Protein AF-A0A8T5P1F7-F1 (afdb_monomer_lite)

pLDDT: mean 72.84, std 25.63, range [31.73, 97.88]

Foldseek 3Di:
DPLPAQEEEQEDEDQQCPRVVVSVVVQVVQVPDPSYHYAYAYADDPDDPVPRDPSRVVNCVVCVPHHHDDPVSVCVNPVDPPPVVPPPPPPPVPPPVPPPDPDDDDDDDPPPDDDDDDDDDD

Structure (mmCIF, N/CA/C/O backbone):
data_AF-A0A8T5P1F7-F1
#
_entry.id   AF-A0A8T5P1F7-F1
#
loop_
_atom_site.group_PDB
_atom_site.id
_atom_site.type_symbol
_atom_site.label_atom_id
_atom_site.label_alt_id
_atom_site.label_comp_id
_atom_site.label_asym_id
_atom_site.label_entity_id
_atom_site.label_seq_id
_atom_site.pdbx_PDB_ins_code
_atom_site.Cartn_x
_atom_site.Cartn_y
_atom_site.Cartn_z
_atom_site.occupancy
_atom_site.B_iso_or_equiv
_atom_site.auth_seq_id
_atom_site.auth_comp_id
_atom_site.auth_asym_id
_atom_site.auth_atom_id
_atom_site.pdbx_PDB_model_num
ATOM 1 N N . MET A 1 1 ? -15.989 -4.148 26.084 1.00 38.69 1 MET A N 1
ATOM 2 C CA . MET A 1 1 ? -16.326 -3.539 24.779 1.00 38.69 1 MET A CA 1
ATOM 3 C C . MET A 1 1 ? -15.408 -4.158 23.739 1.00 38.69 1 MET A C 1
ATOM 5 O O . MET A 1 1 ? -14.203 -3.999 23.882 1.00 38.69 1 MET A O 1
ATOM 9 N N . SER A 1 2 ? -15.913 -4.924 22.769 1.00 46.44 2 SER A N 1
ATOM 10 C CA . SER A 1 2 ? -15.057 -5.407 21.678 1.00 46.44 2 SER A CA 1
ATOM 11 C C . SER A 1 2 ? -14.811 -4.234 20.732 1.00 46.44 2 SER A C 1
ATOM 13 O O . SER A 1 2 ? -15.717 -3.802 20.018 1.00 46.44 2 SER A O 1
ATOM 15 N N . LYS A 1 3 ? -13.611 -3.654 20.791 1.00 52.78 3 LYS A N 1
ATOM 16 C CA . LYS A 1 3 ? -13.170 -2.645 19.828 1.00 52.78 3 LYS A CA 1
ATOM 17 C C . LYS A 1 3 ? -13.105 -3.329 18.464 1.00 52.78 3 LYS A C 1
ATOM 19 O O . LYS A 1 3 ? -12.246 -4.175 18.229 1.00 52.78 3 LYS A O 1
ATOM 24 N N . ASN A 1 4 ? -14.073 -3.044 17.601 1.00 67.31 4 ASN A N 1
ATOM 25 C CA . ASN A 1 4 ? -14.087 -3.591 16.252 1.00 67.31 4 ASN A CA 1
ATOM 26 C C . ASN A 1 4 ? -13.193 -2.704 15.384 1.00 67.31 4 ASN A C 1
ATOM 28 O O . ASN A 1 4 ? -13.719 -1.851 14.670 1.00 67.31 4 ASN A O 1
ATOM 32 N N . ASN A 1 5 ? -11.873 -2.876 15.469 1.00 83.06 5 ASN A N 1
ATOM 33 C CA . ASN A 1 5 ? -10.942 -2.103 14.651 1.00 83.06 5 ASN A CA 1
ATOM 34 C C . ASN A 1 5 ? -11.232 -2.327 13.156 1.00 83.06 5 ASN A C 1
ATOM 36 O O . ASN A 1 5 ? -11.403 -3.464 12.705 1.00 83.06 5 ASN A O 1
ATOM 40 N N . THR A 1 6 ? -11.318 -1.241 12.394 1.00 91.69 6 THR A N 1
ATOM 41 C CA . THR A 1 6 ? -11.325 -1.252 10.932 1.00 91.69 6 THR A CA 1
ATOM 42 C C . THR A 1 6 ? -9.983 -1.790 10.457 1.00 91.69 6 THR A C 1
ATOM 44 O O . THR A 1 6 ? -8.941 -1.335 10.908 1.00 91.69 6 THR A O 1
ATOM 47 N N . ARG A 1 7 ? -9.984 -2.764 9.552 1.00 93.88 7 ARG A N 1
ATOM 48 C CA . ARG A 1 7 ? -8.752 -3.336 9.004 1.00 93.88 7 ARG A CA 1
ATOM 49 C C . ARG A 1 7 ? -8.560 -2.840 7.585 1.00 93.88 7 ARG A C 1
ATOM 51 O O . ARG A 1 7 ? -9.471 -2.947 6.770 1.00 93.88 7 ARG A O 1
ATOM 58 N N . VAL A 1 8 ? -7.385 -2.301 7.297 1.00 95.31 8 VAL A N 1
ATOM 59 C CA . VAL A 1 8 ? -7.027 -1.775 5.980 1.00 95.31 8 VAL A CA 1
ATOM 60 C C . VAL A 1 8 ? -5.813 -2.530 5.470 1.00 95.31 8 VAL A C 1
ATOM 62 O O . VAL A 1 8 ? -4.751 -2.517 6.089 1.00 95.31 8 VAL A O 1
ATOM 65 N N . LEU A 1 9 ? -5.962 -3.181 4.322 1.00 97.19 9 LEU A N 1
ATOM 66 C CA . LEU A 1 9 ? -4.859 -3.806 3.606 1.00 97.19 9 LEU A CA 1
ATOM 67 C C . LEU A 1 9 ? -4.502 -2.957 2.384 1.00 97.19 9 LEU A C 1
ATOM 69 O O . LEU A 1 9 ? -5.307 -2.806 1.470 1.00 97.19 9 LEU A O 1
ATOM 73 N N . VAL A 1 10 ? -3.280 -2.436 2.355 1.00 97.31 10 VAL A N 1
ATOM 74 C CA . VAL A 1 10 ? -2.699 -1.738 1.208 1.00 97.31 10 VAL A CA 1
ATOM 75 C C . VAL A 1 10 ? -1.824 -2.726 0.443 1.00 97.31 10 VAL A C 1
ATOM 77 O O . VAL A 1 10 ? -0.685 -2.991 0.829 1.00 97.31 10 VAL A O 1
ATOM 80 N N . VAL A 1 11 ? -2.364 -3.282 -0.639 1.00 96.69 11 VAL A N 1
ATOM 81 C CA . VAL A 1 11 ? -1.615 -4.136 -1.570 1.00 96.69 11 VAL A CA 1
ATOM 82 C C . VAL A 1 11 ? -1.126 -3.285 -2.731 1.00 96.69 11 VAL A C 1
ATOM 84 O O . VAL A 1 11 ? -1.916 -2.558 -3.333 1.00 96.69 11 VAL A O 1
ATOM 87 N N . PHE A 1 12 ? 0.160 -3.370 -3.065 1.00 96.25 12 PHE A N 1
ATOM 88 C CA . PHE A 1 12 ? 0.708 -2.604 -4.178 1.00 96.25 12 PHE A CA 1
ATOM 89 C C . PHE A 1 12 ? 1.719 -3.386 -5.016 1.00 96.25 12 PHE A C 1
ATOM 91 O O . PHE A 1 12 ? 2.438 -4.259 -4.539 1.00 96.25 12 PHE A O 1
ATOM 98 N N . TYR A 1 13 ? 1.808 -2.998 -6.283 1.00 94.75 13 TYR A N 1
ATOM 99 C CA . TYR A 1 13 ? 2.845 -3.411 -7.219 1.00 94.75 13 TYR A CA 1
ATOM 100 C C . TYR A 1 13 ? 3.638 -2.171 -7.642 1.00 94.75 13 TYR A C 1
ATOM 102 O O . TYR A 1 13 ? 3.046 -1.134 -7.947 1.00 94.75 13 TYR A O 1
ATOM 110 N N . SER A 1 14 ? 4.971 -2.235 -7.639 1.00 91.62 14 SER A N 1
ATOM 111 C CA . SER A 1 14 ? 5.803 -1.065 -7.938 1.00 91.62 14 SER A CA 1
ATOM 112 C C . SER A 1 14 ? 7.170 -1.446 -8.494 1.00 91.62 14 SER A C 1
ATOM 114 O O . SER A 1 14 ? 8.076 -1.804 -7.747 1.00 91.62 14 SER A O 1
ATOM 116 N N . MET A 1 15 ? 7.345 -1.251 -9.799 1.00 89.12 15 MET A N 1
ATOM 117 C CA . MET A 1 15 ? 8.600 -1.537 -10.500 1.00 89.12 15 MET A CA 1
ATOM 118 C C . MET A 1 15 ? 9.662 -0.436 -10.315 1.00 89.12 15 MET A C 1
ATOM 120 O O . MET A 1 15 ? 10.845 -0.722 -10.170 1.00 89.12 15 MET A O 1
ATOM 124 N N . THR A 1 16 ? 9.247 0.837 -10.304 1.00 89.75 16 THR A N 1
ATOM 125 C CA . THR A 1 16 ? 10.144 2.015 -10.229 1.00 89.75 16 THR A CA 1
ATOM 126 C C . THR A 1 16 ? 10.041 2.791 -8.912 1.00 89.75 16 THR A C 1
ATOM 128 O O . THR A 1 16 ? 10.643 3.848 -8.757 1.00 89.75 16 THR A O 1
ATOM 131 N N . GLY A 1 17 ? 9.279 2.280 -7.945 1.00 90.50 17 GLY A N 1
ATOM 132 C CA . GLY A 1 17 ? 9.201 2.824 -6.583 1.00 90.50 17 GLY A CA 1
ATOM 133 C C . GLY A 1 17 ? 8.137 3.905 -6.365 1.00 90.50 17 GLY A C 1
ATOM 134 O O . GLY A 1 17 ? 7.782 4.173 -5.220 1.00 90.50 17 GLY A O 1
ATOM 135 N N . ASN A 1 18 ? 7.572 4.500 -7.420 1.00 93.81 18 ASN A N 1
ATOM 136 C CA . ASN A 1 18 ? 6.566 5.562 -7.275 1.00 93.81 18 ASN A CA 1
ATOM 137 C C . ASN A 1 18 ? 5.304 5.079 -6.549 1.00 93.81 18 ASN A C 1
ATOM 139 O O . ASN A 1 18 ? 4.849 5.714 -5.601 1.00 93.81 18 ASN A O 1
ATOM 143 N N . VAL A 1 19 ? 4.774 3.924 -6.953 1.00 95.19 19 VAL A N 1
ATOM 144 C CA . VAL A 1 19 ? 3.580 3.348 -6.321 1.00 95.19 19 VAL A CA 1
ATOM 145 C C . VAL A 1 19 ? 3.887 2.901 -4.893 1.00 95.19 19 VAL A C 1
ATOM 147 O O . VAL A 1 19 ? 3.050 3.071 -4.016 1.00 95.19 19 VAL A O 1
ATOM 150 N N . ALA A 1 20 ? 5.104 2.426 -4.616 1.00 95.06 20 ALA A N 1
ATOM 151 C CA . ALA A 1 20 ? 5.505 2.095 -3.253 1.00 95.06 20 ALA A CA 1
ATOM 152 C C . ALA A 1 20 ? 5.504 3.316 -2.320 1.00 95.06 20 ALA A C 1
ATOM 154 O O . ALA A 1 20 ? 5.083 3.206 -1.172 1.00 95.06 20 ALA A O 1
ATOM 155 N N . LYS A 1 21 ? 5.939 4.489 -2.804 1.00 96.12 21 LYS A N 1
ATOM 156 C CA . LYS A 1 21 ? 5.856 5.742 -2.034 1.00 96.12 21 LYS A CA 1
ATOM 157 C C . LYS A 1 21 ? 4.403 6.103 -1.738 1.00 96.12 21 LYS A C 1
ATOM 159 O O . LYS A 1 21 ? 4.067 6.344 -0.587 1.00 96.12 21 LYS A O 1
ATOM 164 N N . LEU A 1 22 ? 3.534 6.053 -2.749 1.00 96.94 22 LEU A N 1
ATOM 165 C CA . LEU A 1 22 ? 2.102 6.307 -2.564 1.00 96.94 22 LEU A CA 1
ATOM 166 C C . LEU A 1 22 ? 1.468 5.323 -1.576 1.00 96.94 22 LEU A C 1
ATOM 168 O O . LEU A 1 22 ? 0.720 5.738 -0.702 1.00 96.94 22 LEU A O 1
ATOM 172 N N . ALA A 1 23 ? 1.802 4.036 -1.666 1.00 97.25 23 ALA A N 1
ATOM 173 C CA . ALA A 1 23 ? 1.293 3.017 -0.756 1.00 97.25 23 ALA A CA 1
ATOM 174 C C . ALA A 1 23 ? 1.717 3.271 0.699 1.00 97.25 23 ALA A C 1
ATOM 176 O O . ALA A 1 23 ? 0.900 3.109 1.605 1.00 97.25 23 ALA A O 1
ATOM 177 N N . LYS A 1 24 ? 2.962 3.718 0.926 1.00 96.62 24 LYS A N 1
ATOM 178 C CA . LYS A 1 24 ? 3.441 4.134 2.254 1.00 96.62 24 LYS A CA 1
ATOM 179 C C . LYS A 1 24 ? 2.639 5.326 2.783 1.00 96.62 24 LYS A C 1
ATOM 181 O O . LYS A 1 24 ? 2.176 5.272 3.915 1.00 96.62 24 LYS A O 1
ATOM 186 N N . GLU A 1 25 ? 2.397 6.347 1.962 1.00 97.88 25 GLU A N 1
ATOM 187 C CA . GLU A 1 25 ? 1.603 7.511 2.384 1.00 97.88 25 GLU A CA 1
ATOM 188 C C . GLU A 1 25 ? 0.130 7.172 2.644 1.00 97.88 25 GLU A C 1
ATOM 190 O O . GLU A 1 25 ? -0.453 7.644 3.619 1.00 97.88 25 GLU A O 1
ATOM 195 N N . VAL A 1 26 ? -0.473 6.300 1.831 1.00 97.19 26 VAL A N 1
ATOM 196 C CA . VAL A 1 26 ? -1.833 5.795 2.072 1.00 97.19 26 VAL A CA 1
ATOM 197 C C . VAL A 1 26 ? -1.894 5.029 3.396 1.00 97.19 26 VAL A C 1
ATOM 199 O O . VAL A 1 26 ? -2.809 5.252 4.188 1.00 97.19 26 VAL A O 1
ATOM 202 N N . ALA A 1 27 ? -0.913 4.162 3.669 1.00 96.62 27 ALA A N 1
ATOM 203 C CA . ALA A 1 27 ? -0.838 3.421 4.924 1.00 96.62 27 ALA A CA 1
ATOM 204 C C . ALA A 1 27 ? -0.647 4.349 6.136 1.00 96.62 27 ALA A C 1
ATOM 206 O O . ALA A 1 27 ? -1.306 4.156 7.160 1.00 96.62 27 ALA A O 1
ATOM 207 N N . ASN A 1 28 ? 0.192 5.380 6.007 1.00 97.06 28 ASN A N 1
ATOM 208 C CA . ASN A 1 28 ? 0.377 6.410 7.029 1.00 97.06 28 ASN A CA 1
ATOM 209 C C . ASN A 1 28 ? -0.935 7.159 7.305 1.00 97.06 28 ASN A C 1
ATOM 211 O O . ASN A 1 28 ? -1.341 7.282 8.459 1.00 97.06 28 ASN A O 1
ATOM 215 N N . GLY A 1 29 ? -1.630 7.605 6.254 1.00 97.00 29 GLY A N 1
ATOM 216 C CA . GLY A 1 29 ? -2.904 8.312 6.378 1.00 97.00 29 GLY A CA 1
ATOM 217 C C . GLY A 1 29 ? -3.994 7.456 7.027 1.00 97.00 29 GLY A C 1
ATOM 218 O O . GLY A 1 29 ? -4.675 7.915 7.942 1.00 97.00 29 GLY A O 1
ATOM 219 N N . ALA A 1 30 ? -4.118 6.191 6.616 1.00 94.75 30 ALA A N 1
ATOM 220 C CA . ALA A 1 30 ? -5.064 5.249 7.211 1.00 94.75 30 ALA A CA 1
ATOM 221 C C . ALA A 1 30 ? -4.747 4.953 8.688 1.00 94.75 30 ALA A C 1
ATOM 223 O O . ALA A 1 30 ? -5.661 4.851 9.501 1.00 94.75 30 ALA A O 1
ATOM 224 N N . SER A 1 31 ? -3.462 4.877 9.053 1.00 94.31 31 SER A N 1
ATOM 225 C CA . SER A 1 31 ? -3.032 4.628 10.439 1.00 94.31 31 SER A CA 1
ATOM 226 C C . SER A 1 31 ? -3.341 5.794 11.384 1.00 94.31 31 SER A C 1
ATOM 228 O O . SER A 1 31 ? -3.370 5.609 12.597 1.00 94.31 31 SER A O 1
ATOM 230 N N . GLY A 1 32 ? -3.584 6.996 10.850 1.00 95.00 32 GLY A N 1
ATOM 231 C CA . GLY A 1 32 ? -4.012 8.157 11.633 1.00 95.00 32 GLY A CA 1
ATOM 232 C C . GLY A 1 32 ? -5.482 8.116 12.066 1.00 95.00 32 GLY A C 1
ATOM 233 O O . GLY A 1 32 ? -5.902 8.943 12.876 1.00 95.00 32 GLY A O 1
ATOM 234 N N . VAL A 1 33 ? -6.277 7.180 11.541 1.00 93.69 33 VAL A N 1
ATOM 235 C CA . VAL A 1 33 ? -7.699 7.049 11.875 1.00 93.69 33 VAL A CA 1
ATOM 236 C C . VAL A 1 33 ? -7.860 6.209 13.150 1.00 93.69 33 VAL A C 1
ATOM 238 O O . VAL A 1 33 ? -7.294 5.117 13.237 1.00 93.69 33 VAL A O 1
ATOM 241 N N . PRO A 1 34 ? -8.654 6.662 14.142 1.00 91.94 34 PRO A N 1
ATOM 242 C CA . PRO A 1 34 ? -8.930 5.876 15.339 1.00 91.94 34 PRO A CA 1
ATOM 243 C C . PRO A 1 34 ? -9.479 4.486 15.011 1.00 91.94 34 PRO A C 1
ATOM 245 O O . PRO A 1 34 ? -10.251 4.315 14.068 1.00 91.94 34 PRO A O 1
ATOM 248 N N . ASP A 1 35 ? -9.096 3.502 15.824 1.00 90.50 35 ASP A N 1
ATOM 249 C CA . ASP A 1 35 ? -9.556 2.115 15.707 1.00 90.50 35 ASP A CA 1
ATOM 250 C C . ASP A 1 35 ? -9.314 1.522 14.312 1.00 90.50 35 ASP A C 1
ATOM 252 O O . ASP A 1 35 ? -10.162 0.805 13.788 1.00 90.50 35 ASP A O 1
ATOM 256 N N . THR A 1 36 ? -8.169 1.835 13.697 1.00 92.75 36 THR A N 1
ATOM 257 C CA . THR A 1 36 ? -7.779 1.310 12.384 1.00 92.75 36 THR A CA 1
ATOM 258 C C . THR A 1 36 ? -6.453 0.557 12.462 1.00 92.75 36 THR A C 1
ATOM 260 O O . THR A 1 36 ? -5.440 1.110 12.876 1.00 92.75 36 THR A O 1
ATOM 263 N N . ASP A 1 37 ? -6.459 -0.703 12.032 1.00 93.94 37 ASP A N 1
ATOM 264 C CA . ASP A 1 37 ? -5.267 -1.532 11.870 1.00 93.94 37 ASP A CA 1
ATOM 265 C C . ASP A 1 37 ? -4.893 -1.579 10.388 1.00 93.94 37 ASP A C 1
ATOM 267 O O . ASP A 1 37 ? -5.717 -1.943 9.547 1.00 93.94 37 ASP A O 1
ATOM 271 N N . VAL A 1 38 ? -3.647 -1.242 10.056 1.00 95.94 38 VAL A N 1
ATOM 272 C CA . VAL A 1 38 ? -3.182 -1.163 8.666 1.00 95.94 38 VAL A CA 1
ATOM 273 C C . VAL A 1 38 ? -2.095 -2.198 8.397 1.00 95.94 38 VAL A C 1
ATOM 275 O O . VAL A 1 38 ? -1.156 -2.358 9.176 1.00 95.94 38 VAL A O 1
ATOM 278 N N . ARG A 1 39 ? -2.193 -2.890 7.261 1.00 97.12 39 ARG A N 1
ATOM 279 C CA . ARG A 1 39 ? -1.134 -3.744 6.714 1.00 97.12 39 ARG A CA 1
ATOM 280 C C . ARG A 1 39 ? -0.749 -3.264 5.330 1.00 97.12 39 ARG A C 1
ATOM 282 O O . ARG A 1 39 ? -1.615 -2.971 4.516 1.00 97.12 39 ARG A O 1
ATOM 289 N N . ILE A 1 40 ? 0.548 -3.249 5.054 1.00 97.69 40 ILE A N 1
ATOM 290 C CA . ILE A 1 40 ? 1.089 -2.997 3.722 1.00 97.69 40 ILE A CA 1
ATOM 291 C C . ILE A 1 40 ? 1.718 -4.282 3.177 1.00 97.69 40 ILE A C 1
ATOM 293 O O . ILE A 1 40 ? 2.408 -5.002 3.910 1.00 97.69 40 ILE A O 1
ATOM 297 N N . ARG A 1 41 ? 1.436 -4.589 1.910 1.00 97.50 41 ARG A N 1
ATOM 298 C CA . ARG A 1 41 ? 1.938 -5.768 1.202 1.00 97.50 41 ARG A CA 1
ATOM 299 C C . ARG A 1 41 ? 2.366 -5.418 -0.209 1.00 97.50 41 ARG A C 1
ATOM 301 O O . ARG A 1 41 ? 1.680 -4.659 -0.893 1.00 97.50 41 ARG A O 1
ATOM 308 N N . GLN A 1 42 ? 3.475 -6.001 -0.641 1.00 96.44 42 GLN A N 1
ATOM 309 C CA . GLN A 1 42 ? 3.920 -5.906 -2.025 1.00 96.44 42 GLN A CA 1
ATOM 310 C C . GLN A 1 42 ? 3.525 -7.151 -2.824 1.00 96.44 42 GLN A C 1
ATOM 312 O O . GLN A 1 42 ? 3.385 -8.241 -2.276 1.00 96.44 42 GLN A O 1
ATOM 317 N N . VAL A 1 43 ? 3.328 -6.972 -4.123 1.00 94.75 43 VAL A N 1
ATOM 318 C CA . VAL A 1 43 ? 3.106 -8.055 -5.086 1.00 94.75 43 VAL A CA 1
ATOM 319 C C . VAL A 1 43 ? 4.424 -8.378 -5.783 1.00 94.75 43 VAL A C 1
ATOM 321 O O . VAL A 1 43 ? 5.195 -7.468 -6.107 1.00 94.75 43 VAL A O 1
ATOM 324 N N . ASP A 1 44 ? 4.667 -9.665 -6.019 1.00 87.56 44 ASP A N 1
ATOM 325 C CA . ASP A 1 44 ? 5.855 -10.134 -6.725 1.00 87.56 44 ASP A CA 1
ATOM 326 C C . ASP A 1 44 ? 5.934 -9.607 -8.166 1.00 87.56 44 ASP A C 1
ATOM 328 O O . ASP A 1 44 ? 4.927 -9.421 -8.856 1.00 87.56 44 ASP A O 1
ATOM 332 N N . ASP A 1 45 ? 7.165 -9.387 -8.635 1.00 85.69 45 ASP A N 1
ATOM 333 C CA . ASP A 1 45 ? 7.407 -9.020 -10.029 1.00 85.69 45 ASP A CA 1
ATOM 334 C C . ASP 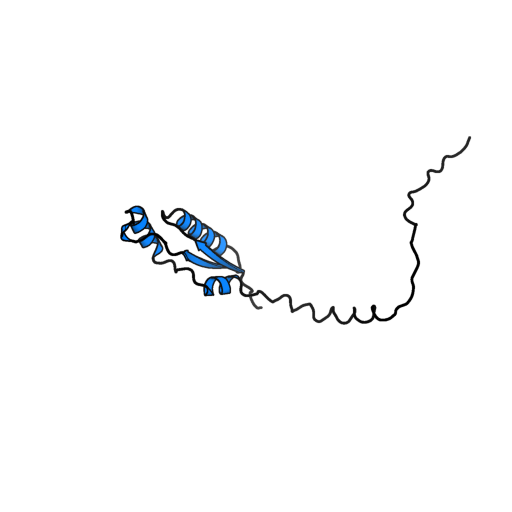A 1 45 ? 7.386 -10.255 -10.926 1.00 85.69 45 ASP A C 1
ATOM 336 O O . ASP A 1 45 ? 8.000 -11.276 -10.629 1.00 85.69 45 ASP A O 1
ATOM 340 N N . LEU A 1 46 ? 6.772 -10.108 -12.099 1.00 85.50 46 LEU A N 1
ATOM 341 C CA . LEU A 1 46 ? 6.802 -11.124 -13.155 1.00 85.50 46 LEU A CA 1
ATOM 342 C C . LEU A 1 46 ? 8.043 -11.015 -14.057 1.00 85.50 46 LEU A C 1
ATOM 344 O O . LEU A 1 46 ? 8.236 -11.842 -14.946 1.00 85.50 46 LEU A O 1
ATOM 348 N N . ILE A 1 47 ? 8.873 -9.982 -13.873 1.00 85.69 47 ILE A N 1
ATOM 349 C CA . ILE A 1 47 ? 10.046 -9.729 -14.715 1.00 85.69 47 ILE A CA 1
ATOM 350 C C . ILE A 1 47 ? 11.224 -10.569 -14.204 1.00 85.69 47 ILE A C 1
ATOM 352 O O . ILE A 1 47 ? 11.643 -10.380 -13.057 1.00 85.69 47 ILE A O 1
ATOM 356 N N . PRO A 1 48 ? 11.813 -11.435 -15.050 1.00 86.19 48 PRO A N 1
ATOM 357 C CA . PRO A 1 48 ? 13.016 -12.186 -14.708 1.00 86.19 48 PRO A CA 1
ATOM 358 C C . PRO A 1 48 ? 14.164 -11.281 -14.232 1.00 86.19 48 PRO A C 1
ATOM 360 O O . PRO A 1 48 ? 14.380 -10.196 -14.777 1.00 86.19 48 PRO A O 1
ATOM 363 N N . LYS A 1 49 ? 14.912 -11.729 -13.214 1.00 85.50 49 LYS A N 1
ATOM 364 C CA . LYS A 1 49 ? 15.959 -10.927 -12.546 1.00 85.50 49 LYS A CA 1
ATOM 365 C C . LYS A 1 49 ? 17.097 -10.497 -13.478 1.00 85.50 49 LYS A C 1
ATOM 367 O O . LYS A 1 49 ? 17.707 -9.455 -13.257 1.00 85.50 49 LYS A O 1
ATOM 372 N N . ASP A 1 50 ? 17.368 -11.266 -14.528 1.00 89.62 50 ASP A N 1
ATOM 373 C CA . ASP A 1 50 ? 18.356 -10.969 -15.574 1.00 89.62 50 ASP A CA 1
ATOM 374 C C . ASP A 1 50 ? 17.993 -9.737 -16.417 1.00 89.62 50 ASP A C 1
ATOM 376 O O . ASP A 1 50 ? 18.873 -9.122 -17.016 1.00 89.62 50 ASP A O 1
ATOM 380 N N . LYS A 1 51 ? 16.718 -9.328 -16.419 1.00 90.19 51 LYS A N 1
ATOM 381 C CA . LYS A 1 51 ? 16.228 -8.152 -17.153 1.00 90.19 51 LYS A CA 1
ATOM 382 C C . LYS A 1 51 ? 16.102 -6.899 -16.286 1.00 90.19 51 LYS A C 1
ATOM 384 O O . LYS A 1 51 ? 15.578 -5.886 -16.750 1.00 90.19 51 LYS A O 1
ATOM 389 N N . TRP A 1 52 ? 16.543 -6.948 -15.029 1.00 90.56 52 TRP A N 1
ATOM 390 C CA . TRP A 1 52 ? 16.406 -5.819 -14.114 1.00 90.56 52 TRP A CA 1
ATOM 391 C C . TRP A 1 52 ? 17.436 -4.727 -14.403 1.00 90.56 52 TRP A C 1
ATOM 393 O O . TRP A 1 52 ? 18.645 -4.971 -14.410 1.00 90.56 52 TRP A O 1
ATOM 403 N N . ASN A 1 53 ? 16.950 -3.496 -14.562 1.00 92.00 53 ASN A N 1
ATOM 404 C CA . ASN A 1 53 ? 17.798 -2.306 -14.608 1.00 92.00 53 ASN A CA 1
ATOM 405 C C . ASN A 1 53 ? 18.201 -1.844 -13.190 1.00 92.00 53 ASN A C 1
ATOM 407 O O . ASN A 1 53 ? 17.710 -2.359 -12.182 1.00 92.00 53 ASN A O 1
ATOM 411 N N . ASP A 1 54 ? 19.095 -0.858 -13.098 1.00 92.81 54 ASP A N 1
ATOM 412 C CA . ASP A 1 54 ? 19.627 -0.393 -11.806 1.00 92.81 54 ASP A CA 1
ATOM 413 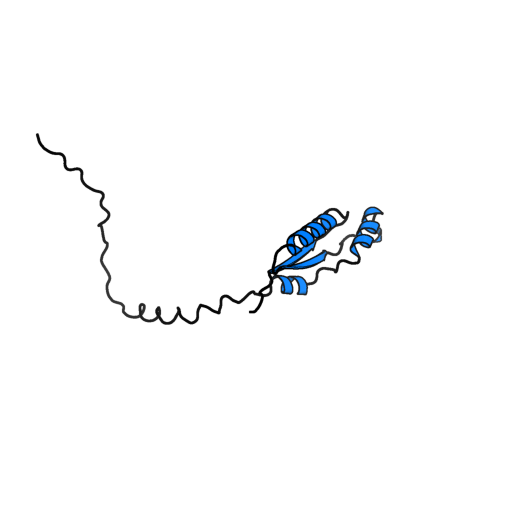C C . ASP A 1 54 ? 18.560 0.244 -10.905 1.00 92.81 54 ASP A C 1
ATOM 415 O O . ASP A 1 54 ? 18.599 0.090 -9.683 1.00 92.81 54 ASP A O 1
ATOM 419 N N . VAL A 1 55 ? 17.558 0.897 -11.502 1.00 91.12 55 VAL A N 1
ATOM 420 C CA . VAL A 1 55 ? 16.422 1.474 -10.768 1.00 91.12 55 VAL A CA 1
ATOM 421 C C . VAL A 1 55 ? 15.597 0.371 -10.105 1.00 91.12 55 VAL A C 1
ATOM 423 O O . VAL A 1 55 ? 15.297 0.473 -8.919 1.00 91.12 55 VAL A O 1
ATOM 426 N N . MET A 1 56 ? 15.275 -0.703 -10.831 1.00 89.94 56 MET A N 1
ATOM 427 C CA . MET A 1 56 ? 14.525 -1.848 -10.301 1.00 89.94 56 MET A CA 1
ATOM 428 C C . MET A 1 56 ? 15.269 -2.511 -9.143 1.00 89.94 56 MET A C 1
ATOM 430 O O . MET A 1 56 ? 14.671 -2.772 -8.103 1.00 89.94 56 MET A O 1
ATOM 434 N N . LYS A 1 57 ? 16.583 -2.733 -9.284 1.00 91.56 57 LYS A N 1
ATOM 435 C CA . LYS A 1 57 ? 17.412 -3.331 -8.223 1.00 91.56 57 LYS A CA 1
ATOM 436 C C . LYS A 1 57 ? 17.375 -2.494 -6.947 1.00 91.56 57 LYS A C 1
ATOM 438 O O . LYS A 1 57 ? 17.128 -3.031 -5.872 1.00 91.56 57 LYS A O 1
ATOM 443 N N . ARG A 1 58 ? 17.560 -1.176 -7.075 1.00 93.19 58 ARG A N 1
ATOM 444 C CA . ARG A 1 58 ? 17.496 -0.246 -5.942 1.00 93.19 58 ARG A CA 1
ATOM 445 C C . ARG A 1 58 ? 16.125 -0.260 -5.273 1.00 93.19 58 ARG A C 1
ATOM 447 O O . ARG A 1 58 ? 16.043 -0.356 -4.056 1.00 93.19 58 ARG A O 1
ATOM 454 N N . VAL A 1 59 ? 15.054 -0.182 -6.060 1.00 91.94 59 VAL A N 1
ATOM 455 C CA . VAL A 1 59 ? 13.684 -0.206 -5.532 1.00 91.94 59 VAL A CA 1
ATOM 456 C C . VAL A 1 59 ? 13.420 -1.518 -4.800 1.00 91.94 59 VAL A C 1
ATOM 458 O O . VAL A 1 59 ? 12.870 -1.497 -3.708 1.00 91.94 59 VAL A O 1
ATOM 461 N N . LYS A 1 60 ? 13.845 -2.662 -5.340 1.00 90.88 60 LYS A N 1
ATOM 462 C CA . LYS A 1 60 ? 13.653 -3.959 -4.677 1.00 90.88 60 LYS A CA 1
ATOM 463 C C . LYS A 1 60 ? 14.417 -4.069 -3.361 1.00 90.88 60 LYS A C 1
ATOM 465 O O . LYS A 1 60 ? 13.869 -4.612 -2.408 1.00 90.88 60 LYS A O 1
ATOM 470 N N . GLU A 1 61 ? 15.608 -3.484 -3.278 1.00 92.38 61 GLU A N 1
ATOM 471 C CA . GLU A 1 61 ? 16.340 -3.362 -2.014 1.00 92.38 61 GLU A CA 1
ATOM 472 C C . GLU A 1 61 ? 15.586 -2.482 -0.999 1.00 92.38 61 GLU A C 1
ATOM 474 O O . GLU A 1 61 ? 15.463 -2.851 0.163 1.00 92.38 61 GLU A O 1
ATOM 479 N N . GLU A 1 62 ? 15.010 -1.356 -1.434 1.00 92.38 62 GLU A N 1
ATOM 480 C CA . GLU A 1 62 ? 14.208 -0.462 -0.578 1.00 92.38 62 GLU A CA 1
ATOM 481 C C . GLU A 1 62 ? 12.874 -1.085 -0.115 1.00 92.38 62 GLU A C 1
ATOM 483 O O . GLU A 1 62 ? 12.279 -0.626 0.864 1.00 92.38 62 GLU A O 1
ATOM 488 N N . LEU A 1 63 ? 12.372 -2.099 -0.828 1.00 92.81 63 LEU A N 1
ATOM 489 C CA . LEU A 1 63 ? 11.110 -2.781 -0.525 1.00 92.81 63 LEU A CA 1
ATOM 490 C C . LEU A 1 63 ? 11.292 -4.126 0.179 1.00 92.81 63 LEU A C 1
ATOM 492 O O . LEU A 1 63 ? 10.290 -4.745 0.524 1.00 92.81 63 LEU A O 1
ATOM 496 N N . LYS A 1 64 ? 12.525 -4.577 0.430 1.00 92.50 64 LYS A N 1
ATOM 497 C CA . LYS A 1 64 ? 12.801 -5.894 1.032 1.00 92.50 64 LYS A CA 1
ATOM 498 C C . LYS A 1 64 ? 12.126 -6.111 2.393 1.00 92.50 64 LYS A C 1
ATOM 500 O O . LYS A 1 64 ? 11.796 -7.241 2.733 1.00 92.50 64 LYS A O 1
ATOM 505 N N . ASP A 1 65 ? 11.897 -5.031 3.138 1.00 93.69 65 ASP A N 1
ATOM 506 C CA . ASP A 1 65 ? 11.299 -5.070 4.477 1.00 93.69 65 ASP A CA 1
ATOM 507 C C . ASP A 1 65 ? 9.761 -5.142 4.440 1.00 93.69 65 ASP A C 1
ATOM 509 O O . ASP A 1 65 ? 9.118 -5.373 5.464 1.00 93.69 65 ASP A O 1
ATOM 513 N N . ILE A 1 66 ? 9.145 -4.941 3.268 1.00 95.00 66 ILE A N 1
ATOM 514 C CA . ILE A 1 66 ? 7.693 -5.035 3.096 1.00 95.00 66 ILE A CA 1
ATOM 515 C C . ILE A 1 66 ? 7.330 -6.487 2.753 1.00 95.00 66 ILE A C 1
ATOM 517 O O . ILE A 1 66 ? 7.830 -7.016 1.762 1.00 95.00 66 ILE A O 1
ATOM 521 N N . PRO A 1 67 ? 6.432 -7.150 3.500 1.00 96.19 67 PRO A N 1
ATOM 522 C CA . PRO A 1 67 ? 6.064 -8.532 3.202 1.00 96.19 67 PRO A CA 1
ATOM 523 C C . PRO A 1 67 ? 5.323 -8.683 1.867 1.00 96.19 67 PRO A C 1
ATOM 525 O O . PRO A 1 67 ? 4.590 -7.781 1.444 1.00 96.19 67 PRO A O 1
ATOM 528 N N . MET A 1 68 ? 5.471 -9.848 1.235 1.00 96.19 68 MET A N 1
ATOM 529 C CA . MET A 1 68 ? 4.680 -10.229 0.061 1.00 96.19 68 MET A CA 1
ATOM 530 C C . MET A 1 68 ? 3.217 -10.464 0.444 1.00 96.19 68 MET A C 1
ATOM 532 O O . MET A 1 68 ? 2.932 -10.943 1.541 1.00 96.19 68 MET A O 1
ATOM 536 N N . ALA A 1 69 ? 2.297 -10.116 -0.453 1.00 95.94 69 ALA A N 1
ATOM 537 C CA . ALA A 1 69 ? 0.872 -10.352 -0.267 1.00 95.94 69 ALA A CA 1
ATOM 538 C C . ALA A 1 69 ? 0.564 -11.854 -0.266 1.00 95.94 69 ALA A C 1
ATOM 540 O O . ALA A 1 69 ? 0.938 -12.564 -1.200 1.00 95.94 69 ALA A O 1
ATOM 541 N N . ALA A 1 70 ? -0.153 -12.311 0.758 1.00 95.00 70 ALA A N 1
ATOM 542 C CA . ALA A 1 70 ? -0.636 -13.683 0.865 1.00 95.00 70 ALA A CA 1
ATOM 543 C C . ALA A 1 70 ? -2.174 -13.726 0.939 1.00 95.00 70 ALA A C 1
ATOM 545 O O . ALA A 1 70 ? -2.828 -12.701 1.155 1.00 95.00 70 ALA A O 1
ATOM 546 N N . MET A 1 71 ? -2.775 -14.904 0.747 1.00 93.50 71 MET A N 1
ATOM 547 C CA . MET A 1 71 ? -4.239 -15.052 0.770 1.00 93.50 71 MET A CA 1
ATOM 548 C C . MET A 1 71 ? -4.817 -14.697 2.148 1.00 93.50 71 MET A C 1
ATOM 550 O O . MET A 1 71 ? -5.864 -14.062 2.257 1.00 93.50 71 MET A O 1
ATOM 554 N N . GLU A 1 72 ? -4.071 -15.009 3.203 1.00 93.50 72 GLU A N 1
ATOM 555 C CA . GLU A 1 72 ? -4.406 -14.730 4.597 1.00 93.50 72 GLU A CA 1
ATOM 556 C C . GLU A 1 72 ? -4.521 -13.223 4.873 1.00 93.50 72 GLU A C 1
ATOM 558 O O . GLU A 1 72 ? -5.208 -12.807 5.808 1.00 93.50 72 GLU A O 1
ATOM 563 N N . ASP A 1 73 ? -3.864 -12.376 4.073 1.00 94.00 73 ASP A N 1
ATOM 564 C CA . ASP A 1 73 ? -4.007 -10.927 4.196 1.00 94.00 73 ASP A CA 1
ATOM 565 C C . ASP A 1 73 ? -5.378 -10.456 3.701 1.00 94.00 73 ASP A C 1
ATOM 567 O O . ASP A 1 73 ? -5.984 -9.581 4.327 1.00 94.00 73 ASP A O 1
ATOM 571 N N . LEU A 1 74 ? -5.888 -11.053 2.617 1.00 92.25 74 LEU A N 1
ATOM 572 C CA . LEU A 1 74 ? -7.238 -10.775 2.129 1.00 92.25 74 LEU A CA 1
ATOM 573 C C . LEU A 1 74 ? -8.262 -11.224 3.161 1.00 92.25 74 LEU A C 1
ATOM 575 O O . LEU A 1 74 ? -9.115 -10.425 3.541 1.00 92.25 74 LEU A O 1
ATOM 579 N N . GLU A 1 75 ? -8.127 -12.447 3.678 1.00 91.62 75 GLU A N 1
ATOM 580 C CA . GLU A 1 75 ? -8.975 -12.951 4.760 1.00 91.62 75 GLU A CA 1
ATOM 581 C C . GLU A 1 75 ? -8.932 -12.030 5.977 1.00 91.62 75 GLU A C 1
ATOM 583 O O . GLU A 1 75 ? -9.974 -11.659 6.502 1.00 91.62 75 GLU A O 1
ATOM 588 N N . TRP A 1 76 ? -7.751 -11.581 6.401 1.00 92.31 76 TRP A N 1
ATOM 589 C CA . TRP A 1 76 ? -7.623 -10.652 7.521 1.00 92.31 76 TRP A CA 1
ATOM 590 C C . TRP A 1 76 ? -8.400 -9.345 7.301 1.00 92.31 76 TRP A C 1
ATOM 592 O O . TRP A 1 76 ? -9.031 -8.860 8.248 1.00 92.31 76 TRP A O 1
ATOM 602 N N . ALA A 1 77 ? -8.371 -8.798 6.081 1.00 90.19 77 ALA A N 1
ATOM 603 C CA . ALA A 1 77 ? -9.020 -7.538 5.724 1.00 90.19 77 ALA A CA 1
ATOM 604 C C . ALA A 1 77 ? -10.544 -7.663 5.565 1.00 90.19 77 ALA A C 1
ATOM 606 O O . ALA A 1 77 ? -11.270 -6.736 5.923 1.00 90.19 77 ALA A O 1
ATOM 607 N N . VAL A 1 78 ? -11.025 -8.795 5.038 1.00 82.56 78 VAL A N 1
ATOM 608 C CA . VAL A 1 78 ? -12.447 -9.004 4.703 1.00 82.56 78 VAL A CA 1
ATOM 609 C C . V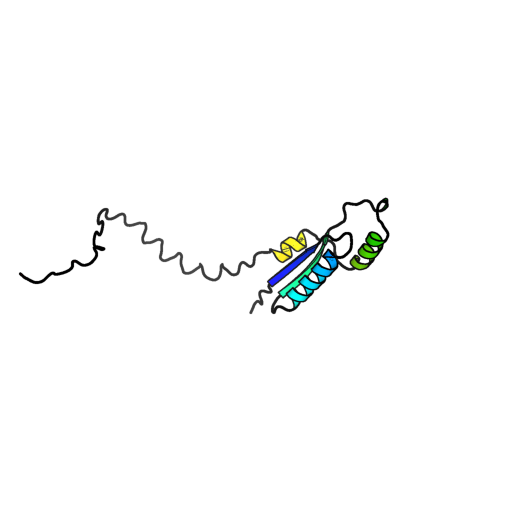AL A 1 78 ? -13.204 -9.870 5.709 1.00 82.56 78 VAL A C 1
ATOM 611 O O . VAL A 1 78 ? -14.433 -9.901 5.647 1.00 82.56 78 VAL A O 1
ATOM 614 N N . ALA A 1 79 ? -12.509 -10.565 6.622 1.00 71.88 79 ALA A N 1
ATOM 615 C CA . ALA A 1 79 ? -13.118 -11.462 7.602 1.00 71.88 79 ALA A CA 1
ATOM 616 C C . ALA A 1 79 ? -14.272 -10.760 8.321 1.00 71.88 79 ALA A C 1
ATOM 618 O O . ALA A 1 79 ? -14.115 -9.707 8.944 1.00 71.88 79 ALA A O 1
ATOM 619 N N . GLU A 1 80 ? -15.445 -11.366 8.165 1.00 55.91 80 GLU A N 1
ATOM 620 C CA . GLU A 1 80 ? -16.744 -10.747 8.351 1.00 55.91 80 GLU A CA 1
ATOM 621 C C . GLU A 1 80 ? -16.879 -10.058 9.715 1.00 55.91 80 GLU A C 1
ATOM 623 O O . GLU A 1 80 ? -16.812 -10.676 10.781 1.00 55.91 80 GLU A O 1
ATOM 628 N N . ARG A 1 81 ? -17.171 -8.755 9.677 1.00 55.94 81 ARG A N 1
ATOM 629 C CA . ARG A 1 81 ? -17.649 -7.966 10.817 1.00 55.94 81 ARG A CA 1
ATOM 630 C C . ARG A 1 81 ? -19.107 -8.357 11.110 1.00 55.94 81 ARG A C 1
ATOM 632 O O . ARG A 1 81 ? -20.017 -7.540 10.997 1.00 55.94 81 ARG A O 1
ATOM 639 N N . SER A 1 82 ? -19.361 -9.617 11.464 1.00 42.75 82 SER A N 1
ATOM 640 C CA . SER A 1 82 ? -20.706 -10.158 11.714 1.00 42.75 82 SER A CA 1
ATOM 641 C C . SER A 1 82 ? -21.231 -9.732 13.104 1.00 42.75 82 SER A C 1
ATOM 643 O O . SER A 1 82 ? -21.605 -10.541 13.945 1.00 42.75 82 SER A O 1
ATOM 645 N N . ALA A 1 83 ? -21.253 -8.422 13.375 1.00 44.88 83 ALA A N 1
ATOM 646 C CA . ALA A 1 83 ? -21.924 -7.825 14.538 1.00 44.88 83 ALA A CA 1
ATOM 647 C C . ALA A 1 83 ? -23.399 -7.472 14.241 1.00 44.88 83 ALA A C 1
ATOM 649 O O . ALA A 1 83 ? -24.149 -7.101 15.141 1.00 44.88 83 ALA A O 1
ATOM 650 N N . HIS A 1 84 ? -23.860 -7.644 12.995 1.00 44.03 84 HIS A N 1
ATOM 651 C CA . HIS A 1 84 ? -25.241 -7.357 12.586 1.00 44.03 84 HIS A CA 1
ATOM 652 C C . HIS A 1 84 ? -26.228 -8.525 12.843 1.00 44.03 84 HIS A C 1
ATOM 654 O O . HIS A 1 84 ? -27.376 -8.497 12.393 1.00 44.03 84 HIS A O 1
ATOM 660 N N . LYS A 1 85 ? -25.821 -9.554 13.606 1.00 39.81 85 LYS A N 1
ATOM 661 C CA . LYS A 1 85 ? -26.732 -10.571 14.176 1.00 39.81 85 LYS A CA 1
ATOM 662 C C . LYS A 1 85 ? -27.197 -10.256 15.605 1.00 39.81 85 LYS A C 1
ATOM 664 O O . LYS A 1 85 ? -28.075 -10.951 16.114 1.00 39.81 85 LYS A O 1
ATOM 669 N N . GLN A 1 86 ? -26.717 -9.176 16.228 1.00 41.91 86 GLN A N 1
ATOM 670 C CA . GLN A 1 86 ? -27.130 -8.766 17.580 1.00 41.91 86 GLN A CA 1
ATOM 671 C C . GLN A 1 86 ? -28.370 -7.841 17.591 1.00 41.91 86 GLN A C 1
ATOM 673 O O . GLN A 1 86 ? -28.518 -7.007 18.474 1.00 41.91 86 GLN A O 1
ATOM 678 N N . GLY A 1 87 ? -29.268 -7.965 16.606 1.00 38.47 87 GLY A N 1
ATOM 679 C CA . GLY A 1 87 ? -30.511 -7.173 16.550 1.00 38.47 87 GLY A CA 1
ATOM 680 C C . GLY A 1 87 ? -31.706 -7.860 15.885 1.00 38.47 87 GLY A C 1
ATOM 681 O O . GLY A 1 87 ? -32.834 -7.402 16.015 1.00 38.47 87 GLY A O 1
ATOM 682 N N . ARG A 1 88 ? -31.507 -9.002 15.212 1.00 42.25 88 ARG A N 1
ATOM 683 C CA . ARG A 1 88 ? -32.574 -9.713 14.482 1.00 42.25 88 ARG A CA 1
ATOM 684 C C . ARG A 1 88 ? -33.235 -10.863 15.251 1.00 42.25 88 ARG A C 1
ATOM 686 O O . ARG A 1 88 ? -33.954 -11.646 14.645 1.00 42.25 88 ARG A O 1
ATOM 693 N N . ARG A 1 89 ? -33.046 -10.954 16.573 1.00 39.84 89 ARG A N 1
ATOM 694 C CA . ARG A 1 89 ? -33.756 -11.938 17.420 1.00 39.84 89 ARG A CA 1
ATOM 695 C C . ARG A 1 89 ? -35.092 -11.448 17.996 1.00 39.84 89 ARG A C 1
ATOM 697 O O . ARG A 1 89 ? -35.767 -12.241 18.627 1.00 39.84 89 ARG A O 1
ATOM 704 N N . GLY A 1 90 ? -35.493 -10.195 17.752 1.00 40.59 90 GLY A N 1
ATOM 705 C CA . GLY A 1 90 ? -36.789 -9.663 18.212 1.00 40.59 90 GLY A CA 1
ATOM 706 C C . GLY A 1 90 ? -37.808 -9.338 17.112 1.00 40.59 90 GLY A C 1
ATOM 707 O O . GLY A 1 90 ? -38.959 -9.071 17.425 1.00 40.59 90 GLY A O 1
ATOM 708 N N . PHE A 1 91 ? -37.416 -9.337 15.831 1.00 37.78 91 PHE A N 1
ATOM 709 C CA . PHE A 1 91 ? -38.278 -8.814 14.755 1.00 37.78 91 PHE A CA 1
ATOM 710 C C . PHE A 1 91 ? -39.027 -9.894 13.954 1.00 37.78 91 PHE A C 1
ATOM 712 O O . PHE A 1 91 ? -40.001 -9.587 13.277 1.00 37.78 91 PHE A O 1
ATOM 719 N N . HIS A 1 92 ? -38.608 -11.164 14.028 1.00 39.50 92 HIS A N 1
ATOM 720 C CA . HIS A 1 92 ? -39.273 -12.244 13.281 1.00 39.50 92 HIS A CA 1
ATOM 721 C C . HIS A 1 92 ? -40.521 -12.808 13.976 1.00 39.50 92 HIS A C 1
ATOM 723 O O . HIS A 1 92 ? -41.319 -13.476 13.327 1.00 39.50 92 HIS A O 1
ATOM 729 N N . GLU A 1 93 ? -40.745 -12.507 15.256 1.00 38.12 93 GLU A N 1
ATOM 730 C CA . GLU A 1 93 ? -41.848 -13.114 16.015 1.00 38.12 93 GLU A CA 1
ATOM 731 C C . GLU A 1 93 ? -43.181 -12.347 15.902 1.00 38.12 93 GLU A C 1
ATOM 733 O O . GLU A 1 93 ? -44.206 -12.829 16.362 1.00 38.12 93 GLU A O 1
ATOM 738 N N . HIS A 1 94 ? -43.210 -11.193 15.221 1.00 35.03 94 HIS A N 1
ATOM 739 C CA . HIS A 1 94 ? -44.441 -10.412 14.990 1.00 35.03 94 HIS A CA 1
ATOM 740 C C . HIS A 1 94 ? -44.960 -10.424 13.542 1.00 35.03 94 HIS A C 1
ATOM 742 O O . HIS A 1 94 ? -45.958 -9.772 13.254 1.00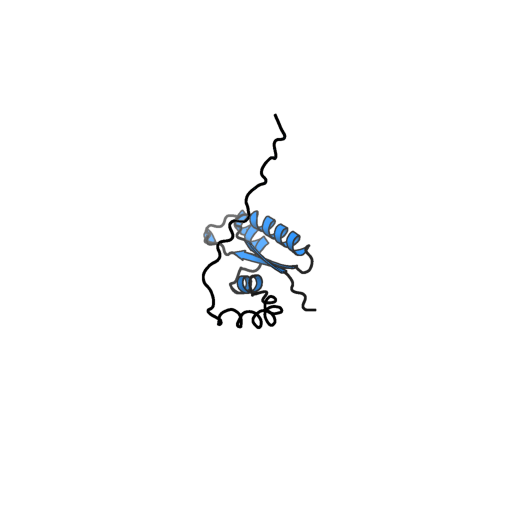 35.03 94 HIS A O 1
ATOM 748 N N . GLN A 1 95 ? -44.314 -11.143 12.616 1.00 42.34 95 GLN A N 1
ATOM 749 C CA . GLN A 1 95 ? -44.702 -11.136 11.191 1.00 42.34 95 GLN A CA 1
ATOM 750 C C . GLN A 1 95 ? -45.265 -12.477 10.689 1.00 42.34 95 GLN A C 1
ATOM 752 O O . GLN A 1 95 ? -45.762 -12.552 9.568 1.00 42.34 95 GLN A O 1
ATOM 757 N N . HIS A 1 96 ? -45.259 -13.531 11.514 1.00 32.19 96 HIS A N 1
ATOM 758 C CA . HIS A 1 96 ? -45.808 -14.836 11.125 1.00 32.19 96 HIS A CA 1
ATOM 759 C C . HIS A 1 96 ? -47.315 -15.005 11.388 1.00 32.19 96 HIS A C 1
ATOM 761 O O . HIS A 1 96 ? -47.910 -15.948 10.870 1.00 32.19 96 HIS A O 1
ATOM 767 N N . THR A 1 97 ? -47.964 -14.101 12.127 1.00 36.81 97 THR A N 1
ATOM 768 C CA . THR A 1 97 ? -49.412 -14.169 12.404 1.00 36.81 97 THR A CA 1
ATOM 769 C C . THR A 1 97 ? -50.286 -13.441 11.381 1.00 36.81 97 THR A C 1
ATOM 771 O O . THR A 1 97 ? -51.476 -13.725 11.316 1.00 36.81 97 THR A O 1
ATOM 774 N N . ALA A 1 98 ? -49.727 -12.571 10.533 1.00 37.62 98 ALA A N 1
ATOM 775 C CA . ALA A 1 98 ? -50.514 -11.792 9.566 1.00 37.62 98 ALA A CA 1
ATOM 776 C C . ALA A 1 98 ? -50.744 -12.497 8.212 1.00 37.62 98 ALA A C 1
ATOM 778 O O . ALA A 1 98 ? -51.610 -12.091 7.448 1.00 37.62 98 ALA A O 1
ATOM 779 N N . TRP A 1 99 ? -50.005 -13.570 7.911 1.00 38.47 99 TRP A N 1
ATOM 780 C CA . TRP A 1 99 ? -50.063 -14.254 6.607 1.00 38.47 99 TRP A CA 1
ATOM 781 C C . TRP A 1 99 ? -50.961 -15.503 6.577 1.00 38.47 99 TRP A C 1
ATOM 783 O O . TRP A 1 99 ? -50.937 -16.248 5.598 1.00 38.47 99 TRP A O 1
ATOM 793 N N . ARG A 1 100 ? -51.747 -15.765 7.635 1.00 36.94 100 ARG A N 1
ATOM 794 C CA . ARG A 1 100 ? -52.582 -16.981 7.740 1.00 36.94 100 ARG A CA 1
ATOM 795 C C . ARG A 1 100 ? -54.098 -16.738 7.763 1.00 36.94 100 ARG A C 1
ATOM 797 O O . ARG A 1 100 ? -54.846 -17.706 7.686 1.00 36.94 100 ARG A O 1
ATOM 804 N N . SER A 1 101 ? -54.565 -15.493 7.817 1.00 37.12 101 SER A N 1
ATOM 805 C CA . SER A 1 101 ? -55.988 -15.161 7.665 1.00 37.12 101 SER A CA 1
ATOM 806 C C . SER A 1 101 ? -56.240 -14.652 6.248 1.00 37.12 101 SER A C 1
ATOM 808 O O . SER A 1 101 ? -56.057 -13.472 5.955 1.00 37.12 101 SER A O 1
ATOM 810 N N . GLY A 1 102 ? -56.589 -15.574 5.352 1.00 43.56 102 GLY A N 1
ATOM 811 C CA . GLY A 1 102 ? -57.039 -15.255 4.005 1.00 43.56 102 GLY A CA 1
ATOM 812 C C . GLY A 1 102 ? -58.448 -14.686 4.036 1.00 43.56 102 GLY A C 1
ATOM 813 O O . GLY A 1 102 ? -59.394 -15.433 3.830 1.00 43.56 102 GLY A O 1
ATOM 814 N N . ASP A 1 103 ? -58.564 -13.380 4.264 1.00 39.38 103 ASP A N 1
ATOM 815 C CA . ASP A 1 103 ? -59.840 -12.679 4.235 1.00 39.38 103 ASP A CA 1
ATOM 816 C C . ASP A 1 103 ? -59.713 -11.313 3.531 1.00 39.38 103 ASP A C 1
ATOM 818 O O . ASP A 1 103 ? -58.957 -10.435 3.940 1.00 39.38 103 ASP A O 1
ATOM 822 N N . HIS A 1 104 ? -60.528 -11.184 2.477 1.00 35.91 104 HIS A N 1
ATOM 823 C CA . HIS A 1 104 ? -60.995 -9.979 1.774 1.00 35.91 104 HIS A CA 1
ATOM 824 C C . HIS A 1 104 ? -60.149 -9.367 0.637 1.00 35.91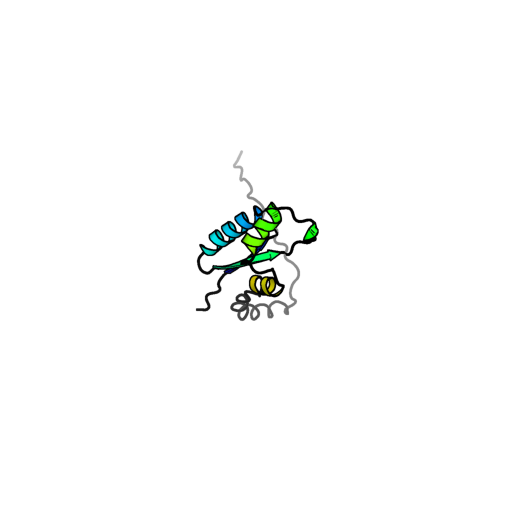 104 HIS A C 1
ATOM 826 O O . HIS A 1 104 ? -59.244 -8.559 0.818 1.00 35.91 104 HIS A O 1
ATOM 832 N N . TYR A 1 105 ? -60.596 -9.673 -0.589 1.00 35.62 105 TYR A N 1
ATOM 833 C CA . TYR A 1 105 ? -60.505 -8.792 -1.755 1.00 35.62 105 TYR A CA 1
ATOM 834 C C . TYR A 1 105 ? -61.458 -7.583 -1.611 1.00 35.62 105 TYR A C 1
ATOM 836 O O . TYR A 1 105 ? -62.569 -7.736 -1.106 1.00 35.62 105 TYR A O 1
ATOM 844 N N . ASN A 1 106 ? -61.045 -6.453 -2.205 1.00 40.88 106 ASN A N 1
ATOM 845 C CA . ASN A 1 106 ? -61.809 -5.251 -2.601 1.00 40.88 106 ASN A CA 1
ATOM 846 C C . ASN A 1 106 ? -61.937 -4.078 -1.606 1.00 40.88 106 ASN A C 1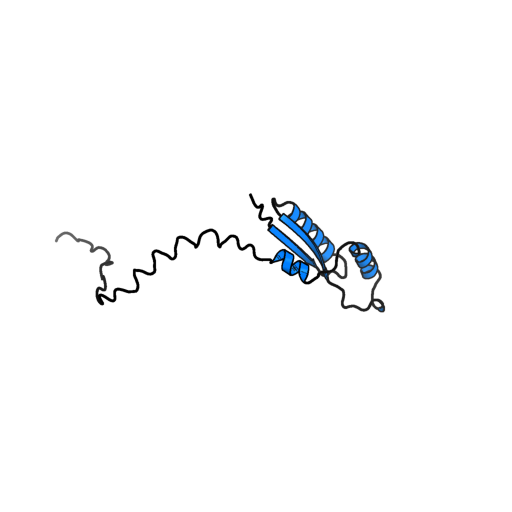
ATOM 848 O O . ASN A 1 106 ? -62.947 -3.941 -0.922 1.00 40.88 106 ASN A O 1
ATOM 852 N N . HIS A 1 107 ? -61.015 -3.112 -1.709 1.00 35.56 107 HIS A N 1
ATOM 853 C CA . HIS A 1 107 ? -61.385 -1.690 -1.788 1.00 35.56 107 HIS A CA 1
ATOM 854 C C . HIS A 1 107 ? -60.249 -0.880 -2.439 1.00 35.56 107 HIS A C 1
ATOM 856 O O . HIS A 1 107 ? -59.189 -0.699 -1.848 1.00 35.56 107 HIS A O 1
ATOM 862 N N . PHE A 1 108 ? -60.450 -0.446 -3.686 1.00 31.73 108 PHE A N 1
ATOM 863 C CA . PHE A 1 108 ? -59.670 0.634 -4.293 1.00 31.73 108 PHE A CA 1
ATOM 864 C C . PHE A 1 108 ? -60.182 1.947 -3.689 1.00 31.73 108 PHE A C 1
ATOM 866 O O . PHE A 1 108 ? -61.369 2.240 -3.812 1.00 31.73 108 PHE A O 1
ATOM 873 N N . ASP A 1 109 ? -59.314 2.699 -3.016 1.00 33.97 109 ASP A N 1
ATOM 874 C CA . ASP A 1 109 ? -59.660 3.975 -2.386 1.00 33.97 109 ASP A CA 1
ATOM 875 C C . ASP A 1 109 ? -59.271 5.137 -3.324 1.00 33.97 109 ASP A C 1
ATOM 877 O O . ASP A 1 109 ? -58.118 5.567 -3.384 1.00 33.97 109 ASP A O 1
ATOM 881 N N . ASP A 1 110 ? -60.250 5.603 -4.105 1.00 40.56 110 ASP A N 1
ATOM 882 C CA . ASP A 1 110 ? -60.205 6.772 -5.000 1.00 40.56 110 ASP A CA 1
ATOM 883 C C . ASP A 1 110 ? -60.441 8.085 -4.220 1.00 40.56 110 ASP A C 1
ATOM 885 O O . ASP A 1 110 ? -61.352 8.861 -4.515 1.00 40.56 110 ASP A O 1
ATOM 889 N N . THR A 1 111 ? -59.647 8.366 -3.185 1.00 42.06 111 THR A N 1
ATOM 890 C CA . THR A 1 111 ? -59.867 9.562 -2.340 1.00 42.06 111 THR A CA 1
ATOM 891 C C . THR A 1 111 ? -58.776 10.629 -2.406 1.00 42.06 111 THR A C 1
ATOM 893 O O . THR A 1 111 ? -58.905 11.669 -1.760 1.00 42.06 111 THR A O 1
ATOM 896 N N . PHE A 1 112 ? -57.774 10.493 -3.283 1.00 38.03 112 PHE A N 1
ATOM 897 C CA . PHE A 1 112 ? -56.860 11.600 -3.607 1.00 38.03 112 PHE A CA 1
ATOM 898 C C . PHE A 1 112 ? -57.329 12.390 -4.842 1.00 38.03 112 PHE A C 1
ATOM 900 O O . PHE A 1 112 ? -56.671 12.422 -5.881 1.00 38.03 112 PHE A O 1
ATOM 907 N N . ALA A 1 113 ? -58.494 13.035 -4.732 1.00 43.50 113 ALA A N 1
ATOM 908 C CA . ALA A 1 113 ? -58.948 14.041 -5.693 1.00 43.50 113 ALA A CA 1
ATOM 909 C C . ALA A 1 113 ? -58.584 15.457 -5.185 1.00 43.50 113 ALA A C 1
ATOM 911 O O . ALA A 1 113 ? -58.873 15.771 -4.029 1.00 43.50 113 ALA A O 1
ATOM 912 N N . PRO A 1 114 ? -57.960 16.332 -6.001 1.00 39.72 114 PRO A N 1
ATOM 913 C CA . PRO A 1 114 ? -57.616 17.699 -5.595 1.00 39.72 114 PRO A CA 1
ATOM 914 C C . PRO A 1 114 ? -58.860 18.609 -5.457 1.00 39.72 114 PRO A C 1
ATOM 916 O O . PRO A 1 114 ? -59.922 18.297 -6.007 1.00 39.72 114 PRO A O 1
ATOM 919 N N . PRO A 1 115 ? -58.756 19.739 -4.725 1.00 41.47 115 PRO A N 1
ATOM 920 C CA . PRO A 1 115 ? -59.911 20.521 -4.286 1.00 41.47 115 PRO A CA 1
ATOM 921 C C . PRO A 1 115 ? -60.586 21.261 -5.447 1.00 41.47 115 PRO A C 1
ATOM 923 O O . PRO A 1 115 ? -59.925 21.824 -6.321 1.00 41.47 115 PRO A O 1
ATOM 926 N N . ARG A 1 116 ? -61.925 21.286 -5.440 1.00 42.69 116 ARG A N 1
ATOM 927 C CA . ARG A 1 116 ? -62.729 22.075 -6.381 1.00 42.69 116 ARG A CA 1
ATOM 928 C C . ARG A 1 116 ? -62.741 23.541 -5.942 1.00 42.69 116 ARG A C 1
ATOM 930 O O . ARG A 1 116 ? -62.965 23.835 -4.775 1.00 42.69 116 ARG A O 1
ATOM 937 N N . HIS A 1 117 ? -62.485 24.442 -6.886 1.00 42.47 117 HIS A N 1
ATOM 938 C CA . HIS A 1 117 ? -62.676 25.879 -6.710 1.00 42.47 117 HIS A CA 1
ATOM 939 C C . HIS A 1 117 ? -64.177 26.189 -6.666 1.00 42.47 117 HIS A C 1
ATOM 941 O O . HIS A 1 117 ? -64.878 25.982 -7.658 1.00 42.47 117 HIS A O 1
ATOM 947 N N . ASP A 1 118 ? -64.647 26.727 -5.546 1.00 41.72 118 ASP A N 1
ATOM 948 C CA . ASP A 1 118 ? -65.964 27.349 -5.450 1.00 41.72 118 ASP A CA 1
ATOM 949 C C . ASP A 1 118 ? -65.891 28.720 -6.129 1.00 41.72 118 ASP A C 1
ATOM 951 O O . ASP A 1 118 ? -65.162 29.604 -5.672 1.00 41.72 118 ASP A O 1
ATOM 955 N N . ASN A 1 119 ? -66.619 28.904 -7.234 1.00 39.25 119 ASN A N 1
ATOM 956 C CA . ASN A 1 119 ? -66.806 30.225 -7.825 1.00 39.25 119 ASN A CA 1
ATOM 957 C C . ASN A 1 119 ? -68.216 30.728 -7.509 1.00 39.25 119 ASN A C 1
ATOM 959 O O . ASN A 1 119 ? -69.226 30.125 -7.873 1.00 39.25 119 ASN A O 1
ATOM 963 N N . ILE A 1 120 ? -68.234 31.833 -6.776 1.00 42.12 120 ILE A N 1
ATOM 964 C CA . ILE A 1 120 ? -69.390 32.555 -6.262 1.00 42.12 120 ILE A CA 1
ATOM 965 C C . ILE A 1 120 ? -70.008 33.386 -7.399 1.00 42.12 120 ILE A C 1
ATOM 967 O O . ILE A 1 120 ? -69.314 34.166 -8.037 1.00 42.12 120 ILE A O 1
ATOM 971 N N . GLY A 1 121 ? -71.318 33.211 -7.607 1.00 40.97 121 GLY A N 1
ATOM 972 C CA . GLY A 1 121 ? -72.309 34.149 -8.165 1.00 40.97 121 GLY A CA 1
ATOM 973 C C . GLY A 1 121 ? -71.923 35.185 -9.236 1.00 40.97 121 GLY A C 1
ATOM 974 O O . GLY A 1 121 ? -71.311 36.200 -8.922 1.00 40.97 121 GLY A O 1
ATOM 975 N N . ARG A 1 122 ? -72.502 35.050 -10.435 1.00 38.12 122 ARG A N 1
ATOM 976 C CA . ARG A 1 122 ? -73.585 35.893 -10.999 1.00 38.12 122 ARG A CA 1
ATOM 977 C C . ARG A 1 122 ? -73.931 35.439 -12.412 1.00 38.12 122 ARG A C 1
ATOM 979 O O . ARG A 1 122 ? -72.994 35.079 -13.152 1.00 38.12 122 ARG A O 1
#

Sequence (122 aa):
MSKNNTRVLVVFYSMTGNVAKLAKEVANGASGVPDTDVRIRQVDDLIPKDKWNDVMKRVKEELKDIPMAAMEDLEWAVAERSAHKQGRRGFHEHQHTAWRSGDHYNHFDDTFAPPRHDNIGR

Radius of gyration: 30.78 Å; chains: 1; bounding box: 93×53×42 Å

Secondary structure (DSSP, 8-state):
-----EEEEEEE--SSSHHHHHHHHHHHHHHTSTTEEEEEEEPPP-S-GGG--HHHHHHHHHHTTSPBP-HHHHHHHHS----TTSSTTSSGGGSSSTTS------------PPPPP-----